Protein AF-A0A9E8QI04-F1 (afdb_monomer_lite)

Structure (mmCIF, N/CA/C/O backbone):
data_AF-A0A9E8QI04-F1
#
_entry.id   AF-A0A9E8QI04-F1
#
loop_
_atom_site.group_PDB
_atom_site.id
_atom_site.type_symbol
_atom_site.label_atom_id
_atom_site.label_alt_id
_atom_site.label_comp_id
_atom_site.label_asym_id
_atom_site.label_entity_id
_atom_site.label_seq_id
_atom_site.pdbx_PDB_ins_code
_atom_site.Cartn_x
_atom_site.Cartn_y
_atom_site.Cartn_z
_atom_site.occupancy
_atom_site.B_iso_or_equiv
_atom_site.auth_seq_id
_atom_site.auth_comp_id
_atom_site.auth_asym_id
_atom_site.auth_atom_id
_atom_site.pdbx_PDB_model_num
ATOM 1 N N . MET A 1 1 ? -3.607 -12.747 7.901 1.00 49.66 1 MET A N 1
ATOM 2 C CA . MET A 1 1 ? -3.544 -11.305 8.213 1.00 49.66 1 MET A CA 1
ATOM 3 C C . MET A 1 1 ? -2.262 -10.826 7.559 1.00 49.66 1 MET A C 1
ATOM 5 O O . MET A 1 1 ? -1.222 -11.347 7.924 1.00 49.66 1 MET A O 1
ATOM 9 N N . THR A 1 2 ? -2.326 -10.055 6.471 1.00 59.00 2 THR A N 1
ATOM 10 C CA . THR A 1 2 ? -1.105 -9.691 5.731 1.00 59.00 2 THR A CA 1
ATOM 11 C C . THR A 1 2 ? -0.333 -8.664 6.551 1.00 59.00 2 THR A C 1
ATOM 13 O O . THR A 1 2 ? -0.885 -7.609 6.856 1.00 59.00 2 THR A O 1
ATOM 16 N N . ASP A 1 3 ? 0.901 -8.991 6.923 1.00 73.50 3 ASP A N 1
ATOM 17 C CA . ASP A 1 3 ? 1.800 -8.133 7.699 1.00 73.50 3 ASP A CA 1
ATOM 18 C C . ASP A 1 3 ? 2.419 -7.051 6.793 1.00 73.50 3 ASP A C 1
ATOM 20 O O . ASP A 1 3 ? 3.572 -7.129 6.366 1.00 73.50 3 ASP A O 1
ATOM 24 N N . LEU A 1 4 ? 1.588 -6.093 6.378 1.00 84.19 4 LEU A N 1
ATOM 25 C CA . LEU A 1 4 ? 2.030 -4.898 5.660 1.00 84.19 4 LEU A CA 1
ATOM 26 C C . LEU A 1 4 ? 2.178 -3.760 6.665 1.00 84.19 4 LEU A C 1
ATOM 28 O O . LEU A 1 4 ? 1.268 -3.538 7.463 1.00 84.19 4 LEU A O 1
ATOM 32 N N . ALA A 1 5 ? 3.289 -3.032 6.598 1.00 87.56 5 ALA A N 1
ATOM 33 C CA . ALA A 1 5 ? 3.533 -1.828 7.382 1.00 87.56 5 ALA A CA 1
ATOM 34 C C . ALA A 1 5 ? 3.619 -0.583 6.485 1.00 87.56 5 ALA A C 1
ATOM 36 O O . ALA A 1 5 ? 3.799 -0.669 5.272 1.00 87.56 5 ALA A O 1
ATOM 37 N N . ILE A 1 6 ? 3.488 0.608 7.076 1.00 90.31 6 ILE A N 1
ATOM 38 C CA . ILE A 1 6 ? 3.798 1.855 6.364 1.00 90.31 6 ILE A CA 1
ATOM 39 C C . ILE A 1 6 ? 5.309 1.874 6.113 1.00 90.31 6 ILE A C 1
ATOM 41 O O . ILE A 1 6 ? 6.083 1.633 7.032 1.00 90.31 6 ILE A O 1
ATOM 45 N N . GLY A 1 7 ? 5.711 2.147 4.873 1.00 89.00 7 GLY A N 1
ATOM 46 C CA . GLY A 1 7 ? 7.097 2.069 4.413 1.00 89.00 7 GLY A CA 1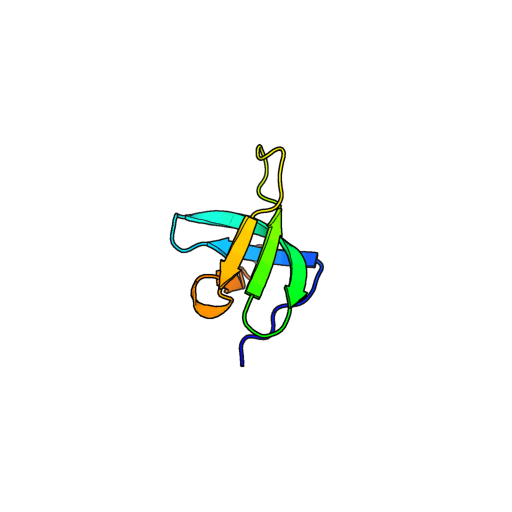
ATOM 47 C C . GLY A 1 7 ? 7.461 0.756 3.716 1.00 89.00 7 GLY A C 1
ATOM 48 O O . GLY A 1 7 ? 8.490 0.718 3.050 1.00 89.00 7 GLY A O 1
ATOM 49 N N . ASP A 1 8 ? 6.622 -0.285 3.793 1.00 89.50 8 ASP A N 1
ATOM 50 C CA . ASP A 1 8 ? 6.865 -1.525 3.049 1.00 89.50 8 ASP A CA 1
ATOM 51 C C . ASP A 1 8 ? 6.778 -1.293 1.537 1.00 89.50 8 ASP A C 1
ATOM 53 O O . ASP A 1 8 ? 5.888 -0.589 1.037 1.00 89.50 8 ASP A O 1
ATOM 57 N N . THR A 1 9 ? 7.664 -1.964 0.806 1.00 90.94 9 THR A N 1
ATOM 58 C CA . THR A 1 9 ? 7.550 -2.108 -0.643 1.00 90.94 9 THR A CA 1
ATOM 59 C C . THR A 1 9 ? 6.600 -3.258 -0.947 1.00 90.94 9 THR A C 1
ATOM 61 O O . THR A 1 9 ? 6.770 -4.393 -0.498 1.00 90.94 9 THR A O 1
ATOM 64 N N . VAL A 1 10 ? 5.566 -2.957 -1.721 1.00 90.75 10 VAL A N 1
ATOM 65 C CA . VAL A 1 10 ? 4.539 -3.913 -2.119 1.00 90.75 10 VAL A CA 1
ATOM 66 C C . VAL A 1 10 ? 4.433 -3.971 -3.629 1.00 90.75 10 VAL A C 1
ATOM 68 O O . VAL A 1 10 ? 4.528 -2.955 -4.320 1.00 90.75 10 VAL A O 1
ATOM 71 N N . ARG A 1 11 ? 4.160 -5.166 -4.141 1.00 90.62 11 ARG A N 1
ATOM 72 C CA . ARG A 1 11 ? 3.835 -5.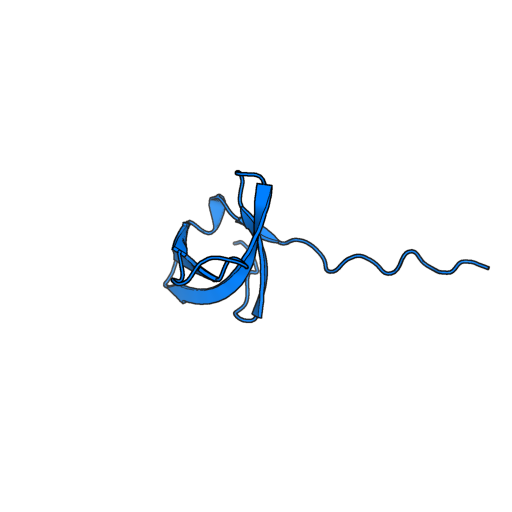394 -5.542 1.00 90.62 11 ARG A CA 1
ATOM 73 C C . ARG A 1 11 ? 2.334 -5.564 -5.700 1.00 90.62 11 ARG A C 1
ATOM 75 O O . ARG A 1 11 ? 1.702 -6.374 -5.023 1.00 90.62 11 ARG A O 1
ATOM 82 N N . HIS A 1 12 ? 1.759 -4.774 -6.592 1.00 90.12 12 HIS A N 1
ATOM 83 C CA . HIS A 1 12 ? 0.387 -4.929 -7.038 1.00 90.12 12 HIS A CA 1
ATOM 84 C C . HIS A 1 12 ? 0.292 -6.065 -8.062 1.00 90.12 12 HIS A C 1
ATOM 86 O O . HIS A 1 12 ? 1.234 -6.313 -8.812 1.00 90.12 12 HIS A O 1
ATOM 92 N N . ASP A 1 13 ? -0.867 -6.715 -8.128 1.00 88.81 13 ASP A N 1
ATOM 93 C CA . ASP A 1 13 ? -1.188 -7.794 -9.078 1.00 88.81 13 ASP A CA 1
ATOM 94 C C . ASP A 1 13 ? -0.953 -7.408 -10.557 1.00 88.81 13 ASP A C 1
ATOM 96 O O . ASP A 1 13 ? -0.548 -8.226 -11.371 1.00 88.81 13 ASP A O 1
ATOM 100 N N . ASP A 1 14 ? -1.087 -6.116 -10.872 1.00 86.62 14 ASP A N 1
ATOM 101 C CA . ASP A 1 14 ? -0.777 -5.520 -12.186 1.00 86.62 14 ASP A CA 1
ATOM 102 C C . ASP A 1 14 ? 0.739 -5.460 -12.499 1.00 86.62 14 ASP A C 1
ATOM 104 O O . ASP A 1 14 ? 1.159 -4.905 -13.506 1.00 86.62 14 ASP A O 1
ATOM 108 N N . GLY A 1 15 ? 1.589 -5.968 -11.603 1.00 86.19 15 GLY A N 1
ATOM 109 C CA . GLY A 1 15 ? 3.046 -5.975 -11.739 1.00 86.19 15 GLY A CA 1
ATOM 110 C C . GLY A 1 15 ? 3.746 -4.695 -11.278 1.00 86.19 15 GLY A C 1
ATOM 111 O O . GLY A 1 15 ? 4.970 -4.669 -11.225 1.00 86.19 15 GLY A O 1
ATOM 112 N N . ARG A 1 16 ? 3.000 -3.649 -10.906 1.00 89.00 16 ARG A N 1
ATOM 113 C CA . ARG A 1 16 ? 3.562 -2.386 -10.403 1.00 89.00 16 ARG A CA 1
ATOM 114 C C . ARG A 1 16 ? 4.027 -2.507 -8.956 1.00 89.00 16 ARG A C 1
ATOM 116 O O . ARG A 1 16 ? 3.294 -3.016 -8.111 1.00 89.00 16 ARG A O 1
ATOM 123 N N . GLU A 1 17 ? 5.187 -1.944 -8.656 1.00 91.25 17 GLU A N 1
ATOM 124 C CA . GLU A 1 17 ? 5.737 -1.866 -7.302 1.00 91.25 17 GLU A CA 1
ATOM 125 C C . GLU A 1 17 ? 5.567 -0.461 -6.736 1.00 91.25 17 GLU A C 1
ATOM 127 O O . GLU A 1 17 ? 5.741 0.532 -7.441 1.00 91.25 17 GLU A O 1
ATOM 132 N N . GLY A 1 18 ? 5.209 -0.363 -5.463 1.00 91.75 18 GLY A N 1
ATOM 133 C CA . GLY A 1 18 ? 5.056 0.917 -4.790 1.00 91.75 18 GLY A CA 1
ATOM 134 C C . GLY A 1 18 ? 5.229 0.794 -3.288 1.00 91.75 18 GLY A C 1
ATOM 135 O O . GLY A 1 18 ? 5.317 -0.301 -2.739 1.00 91.75 18 GLY A O 1
ATOM 136 N N . THR A 1 19 ? 5.263 1.938 -2.617 1.00 92.56 19 THR A N 1
ATOM 137 C CA . THR A 1 19 ? 5.511 2.005 -1.175 1.00 92.56 19 THR A CA 1
ATOM 138 C C . THR A 1 19 ? 4.219 2.276 -0.427 1.00 92.56 19 THR A C 1
ATOM 140 O O . THR A 1 19 ? 3.443 3.164 -0.800 1.00 92.56 19 THR A O 1
ATOM 143 N N . VAL A 1 20 ? 3.972 1.536 0.649 1.00 92.69 20 VAL A N 1
ATOM 144 C CA . VAL A 1 20 ? 2.833 1.791 1.530 1.00 92.69 20 VAL A CA 1
ATOM 145 C C . VAL A 1 20 ? 3.042 3.116 2.260 1.00 92.69 20 VAL A C 1
ATOM 147 O O . VAL A 1 20 ? 4.034 3.317 2.946 1.00 92.69 20 VAL A O 1
ATOM 150 N N . THR A 1 21 ? 2.083 4.026 2.136 1.00 93.50 21 THR A N 1
ATOM 151 C CA . THR A 1 21 ? 2.116 5.363 2.761 1.00 93.50 21 THR A CA 1
ATOM 152 C C . THR A 1 21 ? 1.063 5.534 3.848 1.00 93.50 21 THR A C 1
ATOM 154 O O . THR A 1 21 ? 1.243 6.339 4.753 1.00 93.50 21 THR A O 1
ATOM 157 N N . ALA A 1 22 ? -0.031 4.774 3.783 1.00 92.81 22 ALA A N 1
ATOM 158 C CA . ALA A 1 22 ? -1.043 4.732 4.830 1.00 92.81 22 ALA A CA 1
ATOM 159 C C . ALA A 1 22 ? -1.830 3.422 4.763 1.00 92.81 22 ALA A C 1
ATOM 161 O O . ALA A 1 22 ? -1.884 2.765 3.721 1.00 92.81 22 ALA A O 1
ATOM 162 N N . MET A 1 23 ? -2.482 3.061 5.864 1.00 90.94 23 MET A N 1
ATOM 163 C CA . MET A 1 23 ? -3.333 1.877 5.945 1.00 90.94 23 MET A CA 1
ATOM 164 C C . MET A 1 23 ? -4.601 2.183 6.732 1.00 90.94 23 MET A C 1
ATOM 166 O O . MET A 1 23 ? -4.583 2.901 7.728 1.00 90.94 23 MET A O 1
ATOM 170 N N . THR A 1 24 ? -5.721 1.633 6.279 1.00 90.50 24 THR A N 1
ATOM 171 C CA . THR A 1 24 ? -7.019 1.765 6.940 1.00 90.50 24 THR A CA 1
ATOM 172 C C . THR A 1 24 ? -7.773 0.447 6.816 1.00 90.50 24 THR A C 1
ATOM 174 O O . THR A 1 24 ? -8.395 0.144 5.792 1.00 90.50 24 TH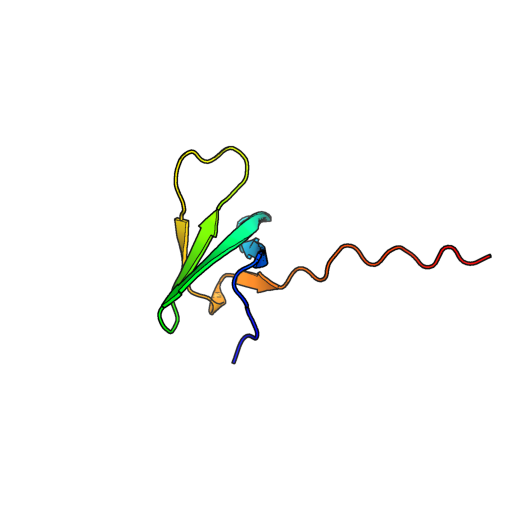R A O 1
ATOM 177 N N . GLY A 1 25 ? -7.698 -0.368 7.869 1.00 88.12 25 GLY A N 1
ATOM 178 C CA . GLY A 1 25 ? -8.302 -1.698 7.899 1.00 88.12 25 GLY A CA 1
ATOM 179 C C . GLY A 1 25 ? -7.773 -2.588 6.770 1.00 88.12 25 GLY A C 1
ATOM 180 O O . GLY A 1 25 ? -6.607 -2.959 6.756 1.00 88.12 25 GLY A O 1
ATOM 181 N N . LYS A 1 26 ? -8.638 -2.931 5.806 1.00 88.81 26 LYS A N 1
ATOM 182 C CA . LYS A 1 26 ? -8.293 -3.778 4.643 1.00 88.81 26 LYS A CA 1
ATOM 183 C C . LYS A 1 26 ? -7.781 -2.990 3.429 1.00 88.81 26 LYS A C 1
ATOM 185 O O . LYS A 1 26 ? -7.457 -3.603 2.409 1.00 88.81 26 LYS A O 1
ATOM 190 N N . ARG A 1 27 ? -7.767 -1.657 3.498 1.00 91.81 27 ARG A N 1
ATOM 191 C CA . ARG A 1 27 ? -7.317 -0.763 2.424 1.00 91.81 27 ARG A CA 1
ATOM 192 C C . ARG A 1 27 ? -5.932 -0.213 2.741 1.00 91.81 27 ARG A C 1
ATOM 194 O O . ARG A 1 27 ? -5.654 0.163 3.874 1.00 91.81 27 ARG A O 1
ATOM 201 N N . VAL A 1 28 ? -5.091 -0.150 1.722 1.00 92.81 28 VAL A N 1
ATOM 202 C CA . VAL A 1 28 ? -3.688 0.250 1.785 1.00 92.81 28 VAL A CA 1
ATOM 203 C C . VAL A 1 28 ? -3.461 1.317 0.726 1.00 92.81 28 VAL A C 1
ATOM 205 O O . VAL A 1 28 ? -3.786 1.130 -0.445 1.00 92.81 28 VAL A O 1
ATOM 208 N N . SER A 1 29 ? -2.925 2.450 1.145 1.00 94.31 29 SER A N 1
ATOM 209 C CA . SER A 1 29 ? -2.540 3.552 0.276 1.00 94.31 29 SER A CA 1
ATOM 210 C C . SER A 1 29 ? -1.105 3.345 -0.182 1.00 94.31 29 SER A C 1
ATOM 212 O O . SER A 1 29 ? -0.178 3.425 0.622 1.00 94.31 29 SER A O 1
ATOM 214 N N . VAL A 1 30 ? -0.918 3.093 -1.472 1.00 93.44 30 VAL A N 1
ATOM 215 C CA . VAL A 1 30 ? 0.378 2.809 -2.092 1.00 93.44 30 VAL A CA 1
ATOM 216 C C . VAL A 1 30 ? 0.775 3.960 -3.011 1.00 93.44 30 VAL A C 1
ATOM 218 O O . VAL A 1 30 ? -0.006 4.400 -3.861 1.00 93.44 30 VAL A O 1
ATOM 221 N N . LYS A 1 31 ? 1.990 4.475 -2.835 1.00 93.94 31 LYS A N 1
ATOM 222 C CA . LYS A 1 31 ? 2.603 5.473 -3.711 1.00 93.94 31 LYS A CA 1
ATOM 223 C C . LYS A 1 31 ? 3.432 4.734 -4.756 1.00 93.94 31 LYS A C 1
ATOM 225 O O . LYS A 1 31 ? 4.457 4.145 -4.428 1.00 93.94 31 LYS A O 1
ATOM 230 N N . PHE A 1 32 ? 2.968 4.754 -6.001 1.00 91.38 32 PHE A N 1
ATOM 231 C CA . PHE A 1 32 ? 3.718 4.200 -7.126 1.00 91.38 32 PHE A CA 1
ATOM 232 C C . PHE A 1 32 ? 4.704 5.240 -7.676 1.00 91.38 32 PHE A C 1
ATOM 234 O O . PHE A 1 32 ? 4.350 6.425 -7.758 1.00 91.38 32 PHE A O 1
ATOM 241 N N . PRO A 1 33 ? 5.917 4.828 -8.078 1.00 88.38 33 PRO A N 1
ATOM 242 C CA . PRO A 1 33 ? 6.841 5.703 -8.784 1.00 88.38 33 PRO A CA 1
ATOM 243 C C . PRO A 1 33 ? 6.211 6.159 -10.109 1.00 88.38 33 PRO A C 1
ATOM 245 O O . PRO A 1 33 ? 5.508 5.401 -10.775 1.00 88.38 33 PRO A O 1
ATOM 248 N N . GLY A 1 34 ? 6.392 7.432 -10.463 1.00 87.94 34 GLY A N 1
ATOM 249 C CA . GLY A 1 34 ? 5.776 8.029 -11.657 1.00 87.94 34 GLY A CA 1
ATOM 250 C C . GLY A 1 34 ? 4.289 8.392 -11.518 1.00 87.94 34 GLY A C 1
ATOM 251 O O . GLY A 1 34 ? 3.731 9.014 -12.418 1.00 87.94 34 GLY A O 1
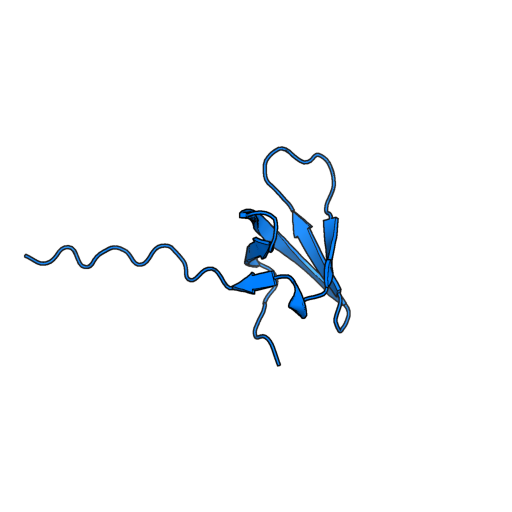ATOM 252 N N . HIS A 1 35 ? 3.641 8.083 -10.389 1.00 87.44 35 HIS A N 1
ATOM 253 C CA . HIS A 1 35 ? 2.283 8.544 -10.099 1.00 87.44 35 HIS A CA 1
ATOM 254 C C . HIS A 1 35 ? 2.286 9.786 -9.200 1.00 87.44 35 HIS A C 1
ATOM 256 O O . HIS A 1 35 ? 2.764 9.786 -8.058 1.00 87.44 35 HIS A O 1
ATOM 262 N N . TRP A 1 36 ? 1.648 10.855 -9.682 1.00 88.81 36 TRP A N 1
ATOM 263 C CA . TRP A 1 36 ? 1.472 12.091 -8.914 1.00 88.81 36 TRP A CA 1
ATOM 264 C C . TRP A 1 36 ? 0.644 11.873 -7.635 1.00 88.81 36 TRP A C 1
ATOM 266 O O . TRP A 1 36 ? 0.880 12.533 -6.624 1.00 88.81 36 TRP A O 1
ATOM 276 N N . ARG A 1 37 ? -0.238 10.864 -7.616 1.00 90.81 37 ARG A N 1
ATOM 277 C CA . ARG A 1 37 ? -1.155 10.577 -6.505 1.00 90.81 37 ARG A CA 1
ATOM 278 C C . ARG A 1 37 ? -0.995 9.164 -5.941 1.00 90.81 37 ARG A C 1
ATOM 280 O O . ARG A 1 37 ? -0.612 8.234 -6.644 1.00 90.81 37 ARG A O 1
ATOM 287 N N . THR A 1 38 ? -1.318 9.014 -4.662 1.00 91.81 38 THR A N 1
ATOM 288 C CA . THR A 1 38 ? -1.377 7.725 -3.966 1.00 91.81 38 THR A CA 1
ATOM 289 C C . THR A 1 38 ? -2.618 6.941 -4.388 1.00 91.81 38 THR A C 1
ATOM 291 O O . THR A 1 38 ? -3.705 7.509 -4.504 1.00 91.81 38 THR A O 1
ATOM 294 N N . SER A 1 39 ? -2.466 5.637 -4.603 1.00 91.81 39 SER A N 1
ATOM 295 C CA . SER A 1 39 ? -3.558 4.736 -4.978 1.00 91.81 39 SER A CA 1
ATOM 296 C C . SER A 1 39 ? -4.022 3.929 -3.776 1.00 91.81 39 SER A C 1
ATOM 298 O O . SER A 1 39 ? -3.205 3.362 -3.058 1.00 91.81 39 SER A O 1
ATOM 300 N N . VAL A 1 40 ? -5.335 3.848 -3.565 1.00 92.69 40 VAL A N 1
ATOM 301 C CA . VAL A 1 40 ? -5.921 3.051 -2.481 1.00 92.69 40 VAL A CA 1
ATOM 302 C C . VAL A 1 40 ? -6.281 1.671 -3.019 1.00 92.69 40 VAL A C 1
ATOM 304 O O . VAL A 1 40 ? -7.148 1.537 -3.879 1.00 92.69 40 VAL A O 1
ATOM 307 N N . ILE A 1 41 ? -5.615 0.642 -2.507 1.00 91.75 41 ILE A N 1
ATOM 308 C CA . ILE A 1 41 ? -5.702 -0.741 -2.976 1.00 91.75 41 ILE A CA 1
ATOM 309 C C . ILE A 1 41 ? -6.095 -1.641 -1.805 1.00 91.75 41 ILE A C 1
ATOM 311 O O . ILE A 1 41 ? -5.777 -1.373 -0.650 1.00 91.75 41 ILE A O 1
ATOM 315 N N . PHE A 1 42 ? -6.819 -2.725 -2.069 1.00 91.38 42 PHE A N 1
ATOM 316 C CA . PHE A 1 42 ? -7.081 -3.727 -1.038 1.00 91.38 42 PHE A CA 1
ATOM 317 C C . PHE A 1 42 ? -5.813 -4.515 -0.708 1.00 91.38 42 PHE A C 1
ATOM 319 O O . PHE A 1 42 ? -5.171 -5.033 -1.616 1.00 91.38 42 PHE A O 1
ATOM 326 N N . ALA A 1 43 ? -5.517 -4.706 0.580 1.00 87.94 43 ALA A N 1
ATOM 327 C CA . ALA A 1 43 ? -4.343 -5.450 1.051 1.00 87.94 43 ALA A CA 1
ATOM 328 C C . ALA A 1 43 ? -4.225 -6.858 0.436 1.00 87.94 43 ALA A C 1
ATOM 330 O O . ALA A 1 43 ? -3.129 -7.351 0.228 1.00 87.94 43 ALA A O 1
ATOM 331 N N . LYS A 1 44 ? -5.355 -7.495 0.090 1.00 89.19 44 LYS A N 1
ATOM 332 C CA . LYS A 1 44 ? -5.382 -8.810 -0.575 1.00 89.19 44 LYS A CA 1
ATOM 333 C C . LYS A 1 44 ? -4.801 -8.791 -2.003 1.00 89.19 44 LYS A C 1
ATOM 335 O O . LYS A 1 44 ? -4.399 -9.836 -2.490 1.00 89.19 44 LYS A O 1
ATOM 340 N N . ARG A 1 45 ? -4.785 -7.632 -2.673 1.00 89.31 45 ARG A N 1
ATOM 341 C CA . ARG A 1 45 ? -4.217 -7.438 -4.025 1.00 89.31 45 ARG A CA 1
ATOM 342 C C . ARG A 1 45 ? -2.756 -6.979 -4.002 1.00 89.31 45 ARG A C 1
ATOM 344 O O . ARG A 1 45 ? -2.209 -6.647 -5.051 1.00 89.31 45 ARG A O 1
ATOM 351 N N . LEU A 1 46 ? -2.173 -6.879 -2.812 1.00 87.81 46 LEU A N 1
ATOM 352 C CA . LEU A 1 46 ? -0.795 -6.474 -2.606 1.00 87.81 46 LEU A CA 1
ATOM 353 C C . LEU A 1 46 ? -0.021 -7.663 -2.054 1.00 87.81 46 LEU A C 1
ATOM 355 O O . LEU A 1 46 ? -0.412 -8.265 -1.053 1.00 87.81 46 LEU A O 1
ATOM 359 N N . SER A 1 47 ? 1.090 -7.968 -2.701 1.00 86.88 47 SER A N 1
ATOM 360 C CA . SER A 1 47 ? 2.074 -8.925 -2.221 1.00 86.88 47 SER A CA 1
ATOM 361 C C . SER A 1 47 ? 3.215 -8.146 -1.585 1.00 86.88 47 SER A C 1
ATOM 363 O O . SER A 1 47 ? 3.706 -7.182 -2.173 1.00 86.88 47 SER A O 1
ATOM 365 N N . LYS A 1 48 ? 3.634 -8.539 -0.378 1.00 81.12 48 LYS A N 1
ATOM 366 C CA . LYS A 1 48 ? 4.858 -8.006 0.226 1.00 81.12 48 LYS A CA 1
ATOM 367 C C . LYS A 1 48 ? 6.018 -8.462 -0.649 1.00 81.12 48 LYS A C 1
ATOM 369 O O . LYS A 1 48 ? 6.234 -9.668 -0.771 1.00 81.12 48 LYS A O 1
ATOM 374 N N . THR A 1 49 ? 6.706 -7.528 -1.296 1.00 74.19 49 THR A N 1
ATOM 375 C CA . THR A 1 49 ? 7.950 -7.869 -1.978 1.00 74.19 49 THR A CA 1
ATOM 376 C C . THR A 1 49 ? 8.998 -7.917 -0.874 1.00 74.19 49 THR A C 1
ATOM 378 O O . THR A 1 49 ? 9.223 -6.880 -0.244 1.00 74.19 49 THR A O 1
ATOM 381 N N . PRO A 1 50 ? 9.601 -9.078 -0.551 1.00 61.75 50 PRO A N 1
ATOM 382 C CA . PRO A 1 50 ? 10.787 -9.044 0.289 1.00 61.75 50 PRO A CA 1
ATOM 383 C C . PRO A 1 50 ? 11.778 -8.104 -0.401 1.00 61.75 50 PRO A C 1
ATOM 385 O O . PRO A 1 50 ? 11.905 -8.159 -1.629 1.00 61.75 50 PRO A O 1
ATOM 388 N N . ALA A 1 51 ? 12.414 -7.209 0.366 1.00 55.66 51 ALA A N 1
ATOM 389 C CA . ALA A 1 51 ? 13.543 -6.422 -0.130 1.00 55.66 51 ALA A CA 1
ATOM 390 C C . ALA A 1 51 ? 14.424 -7.349 -0.973 1.00 55.66 51 ALA A C 1
ATOM 392 O O . ALA A 1 51 ? 14.536 -8.516 -0.571 1.00 55.66 5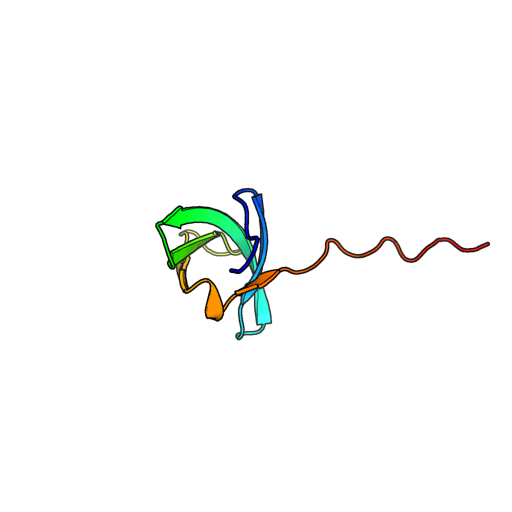1 ALA A O 1
ATOM 393 N N . PRO A 1 52 ? 14.954 -6.897 -2.133 1.00 52.69 52 PRO A N 1
ATOM 394 C CA . PRO A 1 52 ? 15.795 -7.745 -2.962 1.00 52.69 52 PRO A CA 1
ATOM 395 C C . PRO A 1 52 ? 16.790 -8.365 -2.006 1.00 52.69 52 PRO A C 1
ATOM 397 O O . PRO A 1 52 ? 17.547 -7.643 -1.360 1.00 52.69 52 PRO A O 1
ATOM 400 N N . VAL A 1 53 ? 16.652 -9.675 -1.797 1.00 55.50 53 VAL A N 1
ATOM 401 C CA . VAL A 1 53 ? 17.617 -10.414 -1.011 1.00 55.50 53 VAL A CA 1
ATOM 402 C C . VAL A 1 53 ? 18.912 -10.049 -1.702 1.00 55.50 53 VAL A C 1
ATOM 404 O O . VAL A 1 53 ? 19.038 -10.283 -2.907 1.00 55.50 53 VAL A O 1
ATOM 407 N N . GLU A 1 54 ? 19.793 -9.322 -1.010 1.00 50.06 54 GLU A N 1
ATOM 408 C CA . GLU A 1 54 ? 21.189 -9.291 -1.403 1.00 50.06 54 GLU A CA 1
ATOM 409 C C . GLU A 1 54 ? 21.485 -10.760 -1.648 1.00 50.06 54 GLU A C 1
ATOM 411 O O . GLU A 1 54 ? 21.391 -11.575 -0.724 1.00 50.06 54 GLU A O 1
ATOM 416 N N . ALA A 1 55 ? 21.634 -11.130 -2.927 1.00 56.94 55 ALA A N 1
ATOM 417 C CA . ALA A 1 55 ? 22.111 -12.448 -3.273 1.00 56.94 55 ALA A CA 1
ATOM 418 C C . ALA A 1 55 ? 23.316 -12.616 -2.357 1.00 56.94 55 ALA A C 1
ATOM 420 O O . ALA A 1 55 ? 24.138 -11.690 -2.354 1.00 56.94 55 ALA A O 1
ATOM 421 N N . PRO A 1 56 ? 23.371 -13.652 -1.495 1.00 52.94 56 PRO A N 1
ATOM 422 C CA . PRO A 1 56 ? 24.537 -13.820 -0.659 1.00 52.94 56 PRO A CA 1
ATOM 423 C C . PRO A 1 56 ? 25.698 -13.742 -1.633 1.00 52.94 56 PRO A C 1
ATOM 425 O O . PRO A 1 56 ? 25.745 -14.505 -2.602 1.00 52.94 56 PRO A O 1
ATOM 428 N N . ALA A 1 57 ? 26.544 -12.731 -1.457 1.00 57.62 57 ALA A N 1
ATOM 429 C CA . ALA A 1 57 ? 27.830 -12.682 -2.104 1.00 57.62 57 ALA A CA 1
ATOM 430 C C . ALA A 1 57 ? 28.619 -13.840 -1.478 1.00 57.62 57 ALA A C 1
ATOM 432 O O . ALA A 1 57 ? 29.424 -13.633 -0.582 1.00 57.62 57 ALA A O 1
ATOM 433 N N . GLY A 1 58 ? 28.243 -15.070 -1.831 1.00 58.34 58 GLY A N 1
ATOM 434 C CA . GLY A 1 58 ? 29.036 -16.265 -1.634 1.00 58.34 58 GLY A CA 1
ATOM 435 C C . GLY A 1 58 ? 29.975 -16.278 -2.826 1.00 58.34 58 GLY A C 1
ATOM 436 O O . GLY A 1 58 ? 29.501 -16.336 -3.961 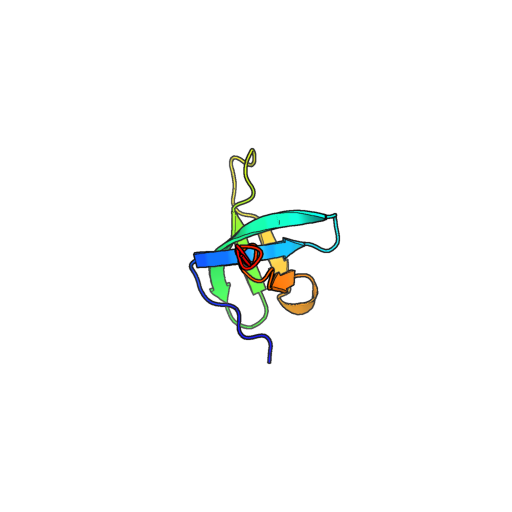1.00 58.34 58 GLY A O 1
ATOM 437 N N . GLU A 1 59 ? 31.225 -15.877 -2.658 1.00 47.69 59 GLU A N 1
ATOM 438 C CA . GLU A 1 59 ? 32.336 -16.503 -1.910 1.00 47.69 59 GLU A CA 1
ATOM 439 C C . GLU A 1 59 ? 33.331 -17.018 -2.952 1.00 47.69 59 GLU A C 1
ATOM 441 O O . GLU A 1 59 ? 32.885 -17.679 -3.919 1.00 47.69 59 GLU A O 1
#

Secondary structure (DSSP, 8-state):
-----TT-EEEETTS-EEEEEEEETTEEEEE-TT-SS-EEEEGGGEEE-----------

Foldseek 3Di:
DDPDDQQFWKAFPVRFIFGFHDDDVQWTFTDGPPDPGTDIDGPVRIDGDPDPPPPPPDD

Radius of gyration: 12.68 Å; chains: 1; bounding box: 41×29×20 Å

pLDDT: mean 82.29, std 14.48, range [47.69, 94.31]

Sequence (59 aa):
MTDLAIGDTVRHDDGREGTVTAMTGKRVSVKFPGHWRTSVIFAKRLSKTPAPVEAPAGE